Protein AF-A0A382SG41-F1 (afdb_monomer_lite)

Sequence (132 aa):
MASRDLCQLIDAFNSGELLRPAADTMNLVDLANAIAFLAGAGDLNLTSGARRLIDLIGPSTHLVFILADGFGMNLVEEMDNEAFIPTQLSMELQTVFPSTTSAALTTLATAKWPGTHAVLGWFLYLPVIDAV

Radius of gyration: 17.76 Å; chains: 1; bounding box: 43×42×51 Å

InterPro domains:
  IPR002591 Type I phosphodiesterase/nucleotide pyrophosphatase/phosphate transferase [PF01663] (63-121)
  IPR017850 Alkaline-phosphatase-like, core domain superfamily [G3DSA:3.40.720.10] (56-131)
  IPR017850 Alkaline-phosphatase-like, core domain superfamily [SSF53649] (59-130)

pLDDT: mean 93.2, std 6.32, range [55.59, 97.62]

Organism: NCBI:txid408172

Structure (mmCIF, N/CA/C/O backbone):
data_AF-A0A382SG41-F1
#
_entry.id   AF-A0A382SG41-F1
#
loop_
_atom_site.group_PDB
_atom_site.id
_atom_site.type_symbol
_atom_site.label_atom_id
_atom_site.label_alt_id
_atom_site.label_comp_id
_atom_site.label_asym_id
_atom_site.label_entity_id
_atom_site.label_seq_id
_atom_site.pdbx_PDB_ins_code
_atom_site.Cartn_x
_atom_site.Cartn_y
_atom_site.Cartn_z
_atom_site.occupancy
_atom_site.B_iso_or_equiv
_atom_site.auth_seq_id
_atom_site.auth_comp_id
_atom_site.auth_asym_id
_atom_site.auth_atom_id
_atom_site.pdbx_PDB_model_num
ATOM 1 N N . MET A 1 1 ? 23.746 11.575 -20.835 1.00 61.44 1 MET A N 1
ATOM 2 C CA . MET A 1 1 ? 22.333 11.767 -20.444 1.00 61.44 1 MET A CA 1
ATOM 3 C C . MET A 1 1 ? 21.991 10.876 -19.258 1.00 61.44 1 MET A C 1
ATOM 5 O O . MET A 1 1 ? 21.867 11.427 -18.180 1.00 61.44 1 MET A O 1
ATOM 9 N N . ALA A 1 2 ? 22.070 9.544 -19.383 1.00 67.56 2 ALA A N 1
ATOM 10 C CA . ALA A 1 2 ? 21.773 8.599 -18.292 1.00 67.56 2 ALA A CA 1
ATOM 11 C C . ALA A 1 2 ? 22.500 8.851 -16.949 1.00 67.56 2 ALA A C 1
ATOM 13 O O . ALA A 1 2 ? 21.912 8.652 -15.893 1.00 67.56 2 ALA A O 1
ATOM 14 N N . SER A 1 3 ? 23.757 9.323 -16.957 1.00 81.94 3 SER A N 1
ATOM 15 C CA . SER A 1 3 ? 24.466 9.634 -15.703 1.00 81.94 3 SER A CA 1
ATOM 16 C C . SER A 1 3 ? 23.905 10.862 -14.981 1.00 81.94 3 SER A C 1
ATOM 18 O O . SER A 1 3 ? 23.976 10.927 -13.763 1.00 81.94 3 SER A O 1
ATOM 20 N N . ARG A 1 4 ? 23.346 11.833 -15.718 1.00 91.06 4 ARG A N 1
ATOM 21 C CA . ARG A 1 4 ? 22.738 13.039 -15.144 1.00 91.06 4 ARG A CA 1
ATOM 22 C C . ARG A 1 4 ? 21.379 12.711 -14.537 1.00 91.06 4 ARG A C 1
ATOM 24 O O . ARG A 1 4 ? 21.124 13.132 -13.417 1.00 91.06 4 ARG A O 1
ATOM 31 N N . ASP A 1 5 ? 20.569 11.931 -15.248 1.00 93.56 5 ASP A N 1
ATOM 32 C CA . ASP A 1 5 ? 19.237 11.525 -14.787 1.00 93.56 5 ASP A CA 1
ATOM 33 C C . ASP A 1 5 ? 19.342 10.649 -13.529 1.00 93.56 5 ASP A C 1
ATOM 35 O O . ASP A 1 5 ? 18.590 10.830 -12.576 1.00 93.56 5 ASP A O 1
ATOM 39 N N . LEU A 1 6 ? 20.340 9.755 -13.477 1.00 94.12 6 LEU A N 1
ATOM 40 C CA . LEU A 1 6 ? 20.625 8.958 -12.284 1.00 94.12 6 LEU A CA 1
ATOM 41 C C . LEU A 1 6 ? 21.039 9.829 -11.091 1.00 94.12 6 LEU A C 1
ATOM 43 O O . LEU A 1 6 ? 20.528 9.614 -9.995 1.00 94.12 6 LEU A O 1
ATOM 47 N N . CYS A 1 7 ? 21.937 10.803 -11.284 1.00 95.69 7 CYS A N 1
ATOM 48 C CA . CYS A 1 7 ? 22.314 11.720 -10.205 1.00 95.69 7 CYS A CA 1
ATOM 49 C C . CYS A 1 7 ? 21.106 12.518 -9.709 1.00 95.69 7 CYS A C 1
ATOM 51 O O . CYS A 1 7 ? 20.873 12.550 -8.511 1.00 95.69 7 CYS A O 1
ATOM 53 N N . GLN A 1 8 ? 20.296 13.074 -10.616 1.00 95.62 8 GLN A N 1
ATOM 54 C CA . GLN A 1 8 ? 19.083 13.814 -10.252 1.00 95.62 8 GLN A CA 1
ATOM 55 C C . GLN A 1 8 ? 18.096 12.956 -9.456 1.00 95.62 8 GLN A C 1
ATOM 57 O O . GLN A 1 8 ? 17.573 13.409 -8.444 1.00 95.62 8 GLN A O 1
ATOM 62 N N . LEU A 1 9 ? 17.875 11.708 -9.873 1.00 94.00 9 LEU A N 1
ATOM 63 C CA . LEU A 1 9 ? 17.007 10.779 -9.153 1.00 94.00 9 LEU A CA 1
ATOM 64 C C . LEU A 1 9 ? 17.554 10.452 -7.756 1.00 94.00 9 LEU A C 1
ATOM 66 O O . LEU A 1 9 ? 16.802 10.407 -6.785 1.00 94.00 9 LEU A O 1
ATOM 70 N N . ILE A 1 10 ? 18.863 10.211 -7.645 1.00 95.25 10 ILE A N 1
ATOM 71 C CA . ILE A 1 10 ? 19.516 9.954 -6.358 1.00 95.25 10 ILE A CA 1
ATOM 72 C C . ILE A 1 10 ? 19.417 11.183 -5.451 1.00 95.25 10 ILE A C 1
ATOM 74 O O . ILE A 1 10 ? 19.080 11.028 -4.279 1.00 95.25 10 ILE A O 1
ATOM 78 N N . ASP A 1 11 ? 19.661 12.378 -5.984 1.00 96.50 11 ASP A N 1
ATOM 79 C CA . ASP A 1 11 ? 19.574 13.636 -5.246 1.00 96.50 11 ASP A CA 1
ATOM 80 C C . ASP A 1 11 ? 18.144 13.889 -4.754 1.00 96.50 11 ASP A C 1
ATOM 82 O O . ASP A 1 11 ? 17.970 14.233 -3.588 1.00 96.50 11 ASP A O 1
ATOM 86 N N . ALA A 1 12 ? 17.129 13.618 -5.580 1.00 95.75 12 ALA A N 1
ATOM 87 C CA . ALA A 1 12 ? 15.719 13.727 -5.200 1.00 95.75 12 ALA A CA 1
ATOM 88 C C . ALA A 1 12 ? 15.322 12.735 -4.089 1.00 95.75 12 ALA A C 1
ATOM 90 O O . ALA A 1 12 ? 14.544 13.069 -3.197 1.00 95.75 12 ALA A O 1
ATOM 91 N N . PHE A 1 13 ? 15.881 11.520 -4.087 1.00 95.06 13 PHE A N 1
ATOM 92 C CA . PHE A 1 13 ? 15.696 10.595 -2.964 1.00 95.06 13 PHE A CA 1
ATOM 93 C C . PHE A 1 13 ? 16.429 11.052 -1.699 1.00 95.06 13 PHE A C 1
ATOM 95 O O . PHE A 1 13 ? 15.935 10.841 -0.596 1.00 95.06 13 PHE A O 1
ATOM 102 N N . ASN A 1 14 ? 17.621 11.634 -1.841 1.00 95.31 14 ASN A N 1
ATOM 103 C CA . ASN A 1 14 ? 18.421 12.089 -0.706 1.00 95.31 14 ASN A CA 1
ATOM 104 C C . ASN A 1 14 ? 17.848 13.364 -0.069 1.00 95.31 14 ASN A C 1
ATOM 106 O O . ASN A 1 14 ? 17.999 13.554 1.135 1.00 95.31 14 ASN A O 1
ATOM 110 N N . SER A 1 15 ? 17.208 14.228 -0.862 1.00 95.50 15 SER A N 1
ATOM 111 C CA . SER A 1 15 ? 16.537 15.441 -0.385 1.00 95.50 15 SER A CA 1
ATOM 112 C C . SER A 1 15 ? 15.171 15.164 0.247 1.00 95.50 15 SER A C 1
ATOM 114 O O . SER A 1 15 ? 14.661 16.020 0.964 1.00 95.50 15 SER A O 1
ATOM 116 N N . GLY A 1 16 ? 14.583 13.993 -0.018 1.00 90.75 16 GLY A N 1
ATOM 117 C CA . GLY A 1 16 ? 13.219 13.650 0.386 1.00 90.75 16 GLY A CA 1
ATOM 118 C C . GLY A 1 16 ? 12.136 14.163 -0.568 1.00 90.75 16 GLY A C 1
ATOM 119 O O . GLY A 1 16 ? 10.960 13.950 -0.299 1.00 90.75 16 GLY A O 1
ATOM 120 N N . GLU A 1 17 ? 12.508 14.790 -1.691 1.00 92.19 17 GLU A N 1
ATOM 121 C CA . GLU A 1 17 ? 11.561 15.183 -2.748 1.00 92.19 17 GLU A CA 1
ATOM 122 C C . GLU A 1 17 ? 10.828 13.964 -3.323 1.00 92.19 17 GLU A C 1
ATOM 124 O O . GLU A 1 17 ? 9.636 14.022 -3.624 1.00 92.19 17 GLU A O 1
ATOM 129 N N . LEU A 1 18 ? 11.540 12.840 -3.450 1.00 92.25 18 LEU A N 1
ATOM 130 C CA . LEU A 1 18 ? 10.966 11.555 -3.820 1.00 92.25 18 LEU A CA 1
ATOM 131 C C . LEU A 1 18 ? 11.134 10.545 -2.690 1.00 92.25 18 LEU A C 1
ATOM 133 O O . LEU A 1 18 ? 12.189 10.436 -2.065 1.00 92.25 18 LEU A O 1
ATOM 137 N N . LEU A 1 19 ? 10.110 9.717 -2.504 1.00 91.69 19 LEU A N 1
ATOM 138 C CA . LEU A 1 19 ? 10.179 8.550 -1.635 1.00 91.69 19 LEU A CA 1
ATOM 139 C C . LEU A 1 19 ? 10.641 7.330 -2.431 1.00 91.69 19 LEU A C 1
ATOM 141 O O . LEU A 1 19 ? 10.127 7.033 -3.513 1.00 91.69 19 LEU A O 1
ATOM 145 N N . ARG A 1 20 ? 11.612 6.595 -1.883 1.00 92.19 20 ARG A N 1
ATOM 146 C CA . ARG A 1 20 ? 12.030 5.309 -2.449 1.00 92.19 20 ARG A CA 1
ATOM 147 C C . ARG A 1 20 ? 10.930 4.267 -2.223 1.00 92.19 20 ARG A C 1
ATOM 149 O O . ARG A 1 20 ? 10.381 4.221 -1.124 1.00 92.19 20 ARG A O 1
ATOM 156 N N . PRO A 1 21 ? 10.659 3.384 -3.200 1.00 91.50 21 PRO A N 1
ATOM 157 C CA . PRO A 1 21 ? 9.892 2.175 -2.938 1.00 91.50 21 PRO A CA 1
ATOM 158 C C . PRO A 1 21 ? 10.574 1.360 -1.840 1.00 91.50 21 PRO A C 1
ATOM 160 O O . PRO A 1 21 ? 11.761 1.047 -1.962 1.00 91.50 21 PRO A O 1
ATOM 163 N N . ALA A 1 22 ? 9.835 1.002 -0.796 1.00 90.06 22 ALA A N 1
ATOM 164 C CA . ALA A 1 22 ? 10.347 0.184 0.291 1.00 90.06 22 ALA A CA 1
ATOM 165 C C . ALA A 1 22 ? 9.322 -0.904 0.625 1.00 90.06 22 ALA A C 1
ATOM 167 O O . ALA A 1 22 ? 8.159 -0.627 0.902 1.00 90.06 22 ALA A O 1
ATOM 168 N N . ALA A 1 23 ? 9.741 -2.164 0.515 1.00 86.44 23 ALA A N 1
ATOM 169 C CA . ALA A 1 23 ? 8.879 -3.316 0.791 1.00 86.44 23 ALA A CA 1
ATOM 170 C C . ALA A 1 23 ? 8.914 -3.735 2.271 1.00 86.44 23 ALA A C 1
ATOM 172 O O . ALA A 1 23 ? 8.106 -4.548 2.709 1.00 86.44 23 ALA A O 1
ATOM 173 N N . ASP A 1 24 ? 9.883 -3.213 3.018 1.00 88.81 24 ASP A N 1
ATOM 174 C CA . ASP A 1 24 ? 10.129 -3.446 4.439 1.00 88.81 24 ASP A CA 1
ATOM 175 C C . ASP A 1 24 ? 9.468 -2.394 5.345 1.00 88.81 24 ASP A C 1
ATOM 177 O O . ASP A 1 24 ? 9.399 -2.580 6.562 1.00 88.81 24 ASP A O 1
ATOM 181 N N . THR A 1 25 ? 8.944 -1.313 4.766 1.00 92.31 25 THR A N 1
ATOM 182 C CA . THR A 1 25 ? 8.081 -0.351 5.454 1.00 92.31 25 THR A CA 1
ATOM 183 C C . THR A 1 25 ? 6.638 -0.841 5.454 1.00 92.31 25 THR A C 1
ATOM 185 O O . THR A 1 25 ? 6.229 -1.665 4.631 1.00 92.31 25 THR A O 1
ATOM 188 N N . MET A 1 26 ? 5.843 -0.338 6.399 1.00 94.62 26 MET A N 1
ATOM 189 C CA . MET A 1 26 ? 4.436 -0.706 6.456 1.00 94.62 26 MET A CA 1
ATOM 190 C C . MET A 1 26 ? 3.686 -0.136 5.258 1.00 94.62 26 MET A C 1
ATOM 192 O O . MET A 1 26 ? 3.823 1.048 4.938 1.00 94.62 26 MET A O 1
ATOM 196 N N . ASN A 1 27 ? 2.914 -0.987 4.590 1.00 95.81 27 ASN A N 1
ATOM 197 C CA . ASN A 1 27 ? 2.447 -0.681 3.246 1.00 95.81 27 ASN A CA 1
ATOM 198 C C . ASN A 1 27 ? 1.016 -1.152 2.953 1.00 95.81 27 ASN A C 1
ATOM 200 O O . ASN A 1 27 ? 0.322 -1.736 3.787 1.00 95.81 27 ASN A O 1
ATOM 204 N N . LEU A 1 28 ? 0.567 -0.887 1.726 1.00 96.12 28 LEU A N 1
ATOM 205 C CA . LEU A 1 28 ? -0.785 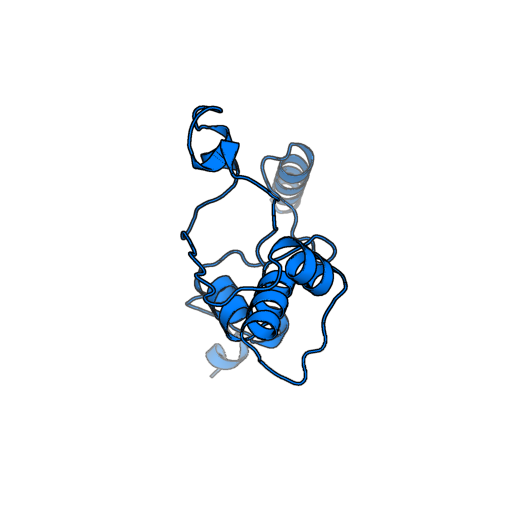-1.207 1.269 1.00 96.12 28 LEU A CA 1
ATOM 206 C C . LEU A 1 28 ? -1.095 -2.716 1.237 1.00 96.12 28 LEU A C 1
ATOM 208 O O . LEU A 1 28 ? -2.255 -3.095 1.385 1.00 96.12 28 LEU A O 1
ATOM 212 N N . VAL A 1 29 ? -0.083 -3.578 1.073 1.00 96.62 29 VAL A N 1
ATOM 213 C CA . VAL A 1 29 ? -0.256 -5.040 1.143 1.00 96.62 29 VAL A CA 1
ATOM 214 C C . VAL A 1 29 ? -0.546 -5.461 2.580 1.00 96.62 29 VAL A C 1
ATOM 216 O O . VAL A 1 29 ? -1.449 -6.268 2.806 1.00 96.62 29 VAL A O 1
ATOM 219 N N . ASP A 1 30 ? 0.164 -4.887 3.553 1.00 97.19 30 ASP A N 1
ATOM 220 C CA . ASP A 1 30 ? -0.109 -5.125 4.974 1.00 97.19 30 ASP A CA 1
ATOM 221 C C . ASP A 1 30 ? -1.526 -4.672 5.345 1.00 97.19 30 ASP A C 1
ATOM 223 O O . ASP A 1 30 ? -2.262 -5.421 5.988 1.00 97.19 30 ASP A O 1
ATOM 227 N N . LEU A 1 31 ? -1.931 -3.481 4.888 1.00 97.06 31 LEU A N 1
ATOM 228 C CA . LEU A 1 31 ? -3.268 -2.931 5.126 1.00 97.06 31 LEU A CA 1
ATOM 229 C C . LEU A 1 31 ? -4.370 -3.796 4.517 1.00 97.06 31 LEU A C 1
ATOM 231 O O . LEU A 1 31 ? -5.353 -4.095 5.192 1.00 97.06 31 LEU A O 1
ATOM 235 N N . ALA A 1 32 ? -4.199 -4.236 3.271 1.00 96.75 32 ALA A N 1
ATOM 236 C CA . ALA A 1 32 ? -5.157 -5.112 2.608 1.00 96.75 32 ALA A CA 1
ATOM 237 C C . ALA A 1 32 ? -5.330 -6.438 3.366 1.00 96.75 32 ALA A C 1
ATOM 239 O O . ALA A 1 32 ? -6.457 -6.873 3.602 1.00 96.75 32 ALA A O 1
ATOM 240 N N . ASN A 1 33 ? -4.224 -7.050 3.808 1.00 97.06 33 ASN A N 1
ATOM 241 C CA . ASN A 1 33 ? -4.262 -8.273 4.613 1.00 97.06 33 ASN A CA 1
ATOM 242 C C . ASN A 1 33 ? -4.920 -8.043 5.983 1.00 97.06 33 ASN A C 1
ATOM 244 O O . ASN A 1 33 ? -5.701 -8.882 6.433 1.00 97.06 33 ASN A O 1
ATOM 248 N N . ALA A 1 34 ? -4.645 -6.910 6.634 1.00 97.00 34 ALA A N 1
ATOM 249 C CA . ALA A 1 34 ? -5.249 -6.553 7.915 1.00 97.00 34 ALA A CA 1
ATOM 250 C C . ALA A 1 34 ? -6.768 -6.354 7.803 1.00 97.00 34 ALA A C 1
ATOM 252 O O . ALA A 1 34 ? -7.524 -6.938 8.578 1.00 97.00 34 ALA A O 1
ATOM 253 N N . ILE A 1 35 ? -7.224 -5.587 6.808 1.00 96.38 35 ILE A N 1
ATOM 254 C CA . ILE A 1 35 ? -8.652 -5.365 6.544 1.00 96.38 35 ILE A CA 1
ATOM 255 C C . ILE A 1 35 ? -9.343 -6.686 6.198 1.00 96.38 35 ILE A C 1
ATOM 257 O O . ILE A 1 35 ? -10.411 -6.965 6.738 1.00 96.38 35 ILE A O 1
ATOM 261 N N . ALA A 1 36 ? -8.737 -7.518 5.344 1.00 95.56 36 ALA A N 1
ATOM 262 C CA . ALA A 1 36 ? -9.296 -8.819 4.986 1.00 95.56 36 ALA A CA 1
ATOM 263 C C . ALA A 1 36 ? -9.474 -9.716 6.222 1.00 95.56 36 ALA A C 1
ATOM 265 O O . ALA A 1 36 ? -10.542 -10.304 6.403 1.00 95.56 36 ALA A O 1
ATOM 266 N N . PHE A 1 37 ? -8.471 -9.772 7.103 1.00 96.00 37 PHE A N 1
ATOM 267 C CA . PHE A 1 37 ? -8.556 -10.518 8.359 1.00 96.00 37 PHE A CA 1
ATOM 268 C C . PHE A 1 37 ? -9.672 -9.992 9.269 1.00 96.00 37 PHE A C 1
ATOM 270 O O . PHE A 1 37 ? -10.500 -10.770 9.739 1.00 96.00 37 PHE A O 1
ATOM 277 N N . LEU A 1 38 ? -9.729 -8.674 9.485 1.00 95.94 38 LEU A N 1
ATOM 278 C CA . LEU A 1 38 ? -10.750 -8.036 10.324 1.00 95.94 38 LEU A CA 1
ATOM 279 C C . LEU A 1 38 ? -12.166 -8.197 9.756 1.00 95.94 38 LEU A C 1
ATOM 281 O O . LEU A 1 38 ? -13.127 -8.281 10.516 1.00 95.94 38 LEU A O 1
ATOM 285 N N . ALA A 1 39 ? -12.296 -8.294 8.433 1.00 94.19 39 ALA A N 1
ATOM 286 C CA . ALA A 1 39 ? -13.551 -8.593 7.750 1.00 94.19 39 ALA A CA 1
ATOM 287 C C . ALA A 1 39 ? -13.945 -10.085 7.809 1.00 94.19 39 ALA A C 1
ATOM 289 O O . ALA A 1 39 ? -15.009 -10.455 7.312 1.00 94.19 39 ALA A O 1
ATOM 290 N N . GLY A 1 40 ? -13.116 -10.946 8.411 1.00 93.19 40 GLY A N 1
ATOM 291 C CA . GLY A 1 40 ? -13.399 -12.369 8.602 1.00 93.19 40 GLY A CA 1
ATOM 292 C C . GLY A 1 40 ? -12.926 -13.283 7.470 1.00 93.19 40 GLY A C 1
ATOM 293 O O . GLY A 1 40 ? -13.364 -14.433 7.404 1.00 93.19 40 GLY A O 1
ATOM 294 N N . ALA A 1 41 ? -12.042 -12.818 6.579 1.00 91.50 41 ALA A N 1
ATOM 295 C CA . ALA A 1 41 ? -11.411 -13.702 5.604 1.00 91.50 41 ALA A CA 1
ATOM 296 C C . ALA A 1 41 ? -10.489 -14.708 6.321 1.00 91.50 41 ALA A C 1
ATOM 298 O O . ALA A 1 41 ? -9.586 -14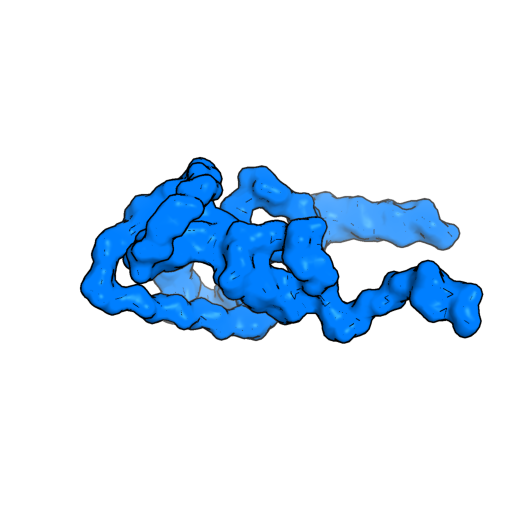.329 7.068 1.00 91.50 41 ALA A O 1
ATOM 299 N N . GLY A 1 42 ? -10.735 -16.001 6.101 1.00 80.69 42 GLY A N 1
ATOM 300 C CA . GLY A 1 42 ? -9.897 -17.080 6.623 1.00 80.69 42 GLY A CA 1
ATOM 301 C C . GLY A 1 42 ? -8.647 -17.328 5.773 1.00 80.69 42 GLY A C 1
ATOM 302 O O . GLY A 1 42 ? -8.603 -16.966 4.601 1.00 80.69 42 GLY A O 1
ATOM 303 N N . ASP A 1 43 ? -7.663 -18.002 6.376 1.00 79.81 43 ASP A N 1
ATOM 304 C CA . ASP A 1 43 ? -6.465 -18.549 5.715 1.00 79.81 43 ASP A CA 1
ATOM 305 C C . ASP A 1 43 ? -5.550 -17.498 5.044 1.00 79.81 43 ASP A C 1
ATOM 307 O O . ASP A 1 43 ? -5.179 -17.585 3.873 1.00 79.81 43 ASP A O 1
ATOM 311 N N . LEU A 1 44 ? -5.179 -16.468 5.815 1.00 85.38 44 LEU A N 1
ATOM 312 C CA . LEU A 1 44 ? -4.266 -15.406 5.385 1.00 85.38 44 LEU A CA 1
ATOM 313 C C . LEU A 1 44 ? -2.857 -15.603 5.954 1.00 85.38 44 LEU A C 1
ATOM 315 O O . LEU A 1 44 ? -2.663 -15.778 7.159 1.00 85.38 44 LEU A O 1
ATOM 319 N N . ASN A 1 45 ? -1.848 -15.464 5.094 1.00 83.81 45 ASN A N 1
ATOM 320 C CA . ASN A 1 45 ? -0.451 -15.381 5.515 1.00 83.81 45 ASN A CA 1
ATOM 321 C C . ASN A 1 45 ? -0.138 -13.965 6.017 1.00 83.81 45 ASN A C 1
ATOM 323 O O . ASN A 1 45 ? 0.401 -13.136 5.286 1.00 83.81 45 ASN A O 1
ATOM 327 N N . LEU A 1 46 ? -0.498 -13.686 7.272 1.00 92.69 46 LEU A N 1
ATOM 328 C CA . LEU A 1 46 ? -0.300 -12.370 7.878 1.00 92.69 46 LEU A CA 1
ATOM 329 C C . LEU A 1 46 ? 1.182 -12.074 8.132 1.00 92.69 46 LEU A C 1
ATOM 331 O O . LEU A 1 46 ? 1.853 -12.766 8.907 1.00 92.69 46 LEU A O 1
ATOM 335 N N . THR A 1 47 ? 1.660 -10.991 7.527 1.00 91.81 47 THR A N 1
ATOM 336 C CA . THR A 1 47 ? 2.951 -10.367 7.827 1.00 91.81 47 THR A CA 1
ATOM 337 C C . THR A 1 47 ? 2.943 -9.751 9.233 1.00 91.81 47 THR A C 1
ATOM 339 O O . THR A 1 47 ? 1.897 -9.567 9.863 1.00 91.81 47 THR A O 1
ATOM 342 N N . SER A 1 48 ? 4.121 -9.394 9.749 1.00 93.94 48 SER A N 1
ATOM 343 C CA . SER A 1 48 ? 4.230 -8.612 10.989 1.00 93.94 48 SER A CA 1
ATOM 344 C C . SER A 1 48 ? 3.564 -7.235 10.865 1.00 93.94 48 SER A C 1
ATOM 346 O O . SER A 1 48 ? 2.936 -6.785 11.822 1.00 93.94 48 SER A O 1
ATOM 348 N N . GLY A 1 49 ? 3.654 -6.600 9.690 1.00 95.00 49 GLY A N 1
ATOM 349 C CA . GLY A 1 49 ? 2.980 -5.337 9.385 1.00 95.00 49 GLY A CA 1
ATOM 350 C C . GLY A 1 49 ? 1.461 -5.457 9.487 1.00 95.00 49 GLY A C 1
ATOM 351 O O . GLY A 1 49 ? 0.836 -4.693 10.221 1.00 95.00 49 GLY A O 1
ATOM 352 N N . ALA A 1 50 ? 0.877 -6.480 8.853 1.00 96.06 50 ALA A N 1
ATOM 353 C CA . ALA A 1 50 ? -0.562 -6.727 8.907 1.00 96.06 50 ALA A CA 1
ATOM 354 C C . ALA A 1 50 ? -1.054 -6.966 10.343 1.00 96.06 50 ALA A C 1
ATOM 356 O O . ALA A 1 50 ? -2.071 -6.408 10.743 1.00 96.06 50 ALA A O 1
ATOM 357 N N . ARG A 1 51 ? -0.315 -7.737 11.155 1.00 96.44 51 ARG A N 1
ATOM 358 C CA . ARG A 1 51 ? -0.663 -7.951 12.576 1.00 96.44 51 ARG A CA 1
ATOM 359 C C . ARG A 1 51 ? -0.680 -6.650 13.372 1.00 96.44 51 ARG A C 1
ATOM 361 O O . ARG A 1 51 ? -1.621 -6.406 14.114 1.00 96.44 51 ARG A O 1
ATOM 368 N N . ARG A 1 52 ? 0.312 -5.784 13.162 1.00 97.00 52 ARG A N 1
ATOM 369 C CA . ARG A 1 52 ? 0.380 -4.486 13.842 1.00 97.00 52 ARG A CA 1
ATOM 370 C C . ARG A 1 52 ? -0.784 -3.565 13.452 1.00 97.00 52 ARG A C 1
ATOM 372 O O . ARG A 1 52 ? -1.269 -2.823 14.297 1.00 97.00 52 ARG A O 1
ATOM 379 N N . LEU A 1 53 ? -1.250 -3.640 12.203 1.00 97.12 53 LEU A N 1
ATOM 380 C CA . LEU A 1 53 ? -2.448 -2.930 11.740 1.00 97.12 53 LEU A CA 1
ATOM 381 C C . LEU A 1 53 ? -3.738 -3.506 12.323 1.00 97.12 53 LEU A C 1
ATOM 383 O O . LEU A 1 53 ? -4.618 -2.741 12.701 1.00 97.12 53 LEU A O 1
ATOM 387 N N . ILE A 1 54 ? -3.843 -4.832 12.432 1.00 97.06 54 ILE A N 1
ATOM 388 C CA . ILE A 1 54 ? -4.973 -5.495 13.097 1.00 97.06 54 ILE A CA 1
ATOM 389 C C . ILE A 1 54 ? -5.086 -5.011 14.545 1.00 97.06 54 ILE A C 1
ATOM 391 O O . ILE A 1 54 ? -6.173 -4.626 14.970 1.00 97.06 54 ILE A O 1
ATOM 395 N N . ASP A 1 55 ? -3.966 -4.971 15.269 1.00 97.06 55 ASP A N 1
ATOM 396 C CA . ASP A 1 55 ? -3.927 -4.496 16.654 1.00 97.06 55 ASP A CA 1
ATOM 397 C C . ASP A 1 55 ? -4.279 -3.003 16.765 1.00 97.06 55 ASP A C 1
ATOM 399 O O . ASP A 1 55 ? -4.971 -2.604 17.700 1.00 97.06 55 ASP A O 1
ATOM 403 N N . LEU A 1 56 ? -3.829 -2.179 15.808 1.00 96.94 56 LEU A N 1
ATOM 404 C CA . LEU A 1 56 ? -4.116 -0.742 15.775 1.00 96.94 56 LEU A CA 1
ATOM 405 C C . LEU A 1 56 ? -5.594 -0.441 15.486 1.00 96.94 56 LEU A C 1
ATOM 407 O O . LEU A 1 56 ? -6.174 0.423 16.137 1.00 96.94 56 LEU A O 1
ATOM 411 N N . ILE A 1 57 ? -6.190 -1.121 14.502 1.00 96.31 57 ILE A N 1
ATOM 412 C CA . ILE A 1 57 ? -7.597 -0.922 14.117 1.00 96.31 57 ILE A CA 1
ATOM 413 C C . ILE A 1 57 ? -8.525 -1.510 15.188 1.00 96.31 57 ILE A C 1
ATOM 415 O O . ILE A 1 57 ? -9.542 -0.908 15.534 1.00 96.31 57 ILE A O 1
ATOM 419 N N . GLY A 1 58 ? -8.163 -2.675 15.728 1.00 96.00 58 GLY A N 1
ATOM 420 C CA . GLY A 1 58 ? -8.916 -3.359 16.767 1.00 96.00 58 GLY A CA 1
ATOM 421 C C . GLY A 1 58 ? -10.224 -4.007 16.285 1.00 96.00 58 GLY A C 1
ATOM 422 O O . GLY A 1 58 ? -10.592 -3.948 15.107 1.00 96.00 58 GLY A O 1
ATOM 423 N N . PRO A 1 59 ? -10.942 -4.681 17.201 1.00 93.00 59 PRO A N 1
ATOM 424 C CA . PRO A 1 59 ? -12.212 -5.323 16.890 1.00 93.00 59 PRO A CA 1
ATOM 425 C C . PRO A 1 59 ? -13.307 -4.284 16.623 1.00 93.00 59 PRO A C 1
ATOM 427 O O . PRO A 1 59 ? -13.439 -3.299 17.348 1.00 93.00 59 PRO A O 1
ATOM 430 N N . SER A 1 60 ? -14.149 -4.537 15.621 1.00 94.06 60 SER A N 1
ATOM 431 C CA . SER A 1 60 ? -15.274 -3.663 15.278 1.00 94.06 60 SER A CA 1
ATOM 432 C C . SER A 1 60 ? -16.505 -4.466 14.860 1.00 94.06 60 SER A C 1
ATOM 434 O O . SER A 1 60 ? -16.396 -5.540 14.274 1.00 94.06 60 SER A O 1
ATOM 436 N N . THR A 1 61 ? -17.698 -3.942 15.159 1.00 95.06 61 THR A N 1
ATOM 437 C CA . THR A 1 61 ? -18.964 -4.487 14.631 1.00 95.06 61 THR A CA 1
ATOM 438 C C . THR A 1 61 ? -19.151 -4.115 13.160 1.00 95.06 61 THR A C 1
ATOM 440 O O . THR A 1 61 ? -19.697 -4.887 12.376 1.00 95.06 61 THR A O 1
ATOM 443 N N . HIS A 1 62 ? -18.695 -2.917 12.787 1.00 95.81 62 HIS A N 1
ATOM 444 C CA . HIS A 1 62 ? -18.742 -2.391 11.431 1.00 95.81 62 HIS A CA 1
ATOM 445 C C . HIS A 1 62 ? -17.392 -1.768 11.091 1.00 95.81 62 HIS A C 1
ATOM 447 O O . HIS A 1 62 ? -16.921 -0.891 11.815 1.00 95.81 62 HIS A O 1
ATOM 453 N N . LEU A 1 63 ? -16.808 -2.197 9.974 1.00 95.31 63 LEU A N 1
ATOM 454 C CA . LEU A 1 63 ? -15.561 -1.660 9.445 1.00 95.31 63 LEU A CA 1
ATOM 455 C C . LEU A 1 63 ? -15.866 -0.817 8.204 1.00 95.31 63 LEU A C 1
ATOM 457 O O . LEU A 1 63 ? -16.416 -1.324 7.226 1.00 95.31 63 LEU A O 1
ATOM 461 N N . VAL A 1 64 ? -15.506 0.466 8.245 1.00 96.31 64 VAL A N 1
ATOM 462 C CA . VAL A 1 64 ? -15.626 1.385 7.106 1.00 96.31 64 VAL A CA 1
ATOM 463 C C . VAL A 1 6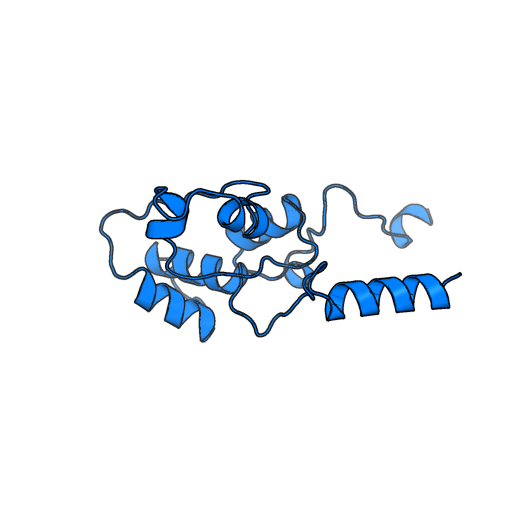4 ? -14.224 1.764 6.655 1.00 96.31 64 VAL A C 1
ATOM 465 O O . VAL A 1 64 ? -13.473 2.377 7.408 1.00 96.31 64 VAL A O 1
ATOM 468 N N . PHE A 1 65 ? -13.879 1.402 5.422 1.00 96.00 65 PHE A N 1
ATOM 469 C CA . PHE A 1 65 ? -12.614 1.769 4.797 1.00 96.00 65 PHE A CA 1
ATOM 470 C C . PHE A 1 65 ? -12.853 2.840 3.730 1.00 96.00 65 PHE A C 1
ATOM 472 O O . PHE A 1 65 ? -13.668 2.648 2.827 1.00 96.00 65 PHE A O 1
ATOM 479 N N . ILE A 1 66 ? -12.145 3.964 3.844 1.00 96.06 66 ILE A N 1
ATOM 480 C CA . ILE A 1 66 ? -12.201 5.082 2.898 1.00 96.06 66 ILE A CA 1
ATOM 481 C C . ILE A 1 66 ? -10.828 5.209 2.243 1.00 96.06 66 ILE A C 1
ATOM 483 O O . ILE A 1 66 ? -9.822 5.361 2.931 1.00 96.06 66 ILE A O 1
ATOM 487 N N . LEU A 1 67 ? -10.803 5.178 0.912 1.00 95.81 67 LEU A N 1
ATOM 488 C CA . LEU A 1 67 ? -9.617 5.452 0.110 1.00 95.81 67 LEU A CA 1
ATOM 489 C C . LEU A 1 67 ? -9.805 6.784 -0.619 1.00 95.81 67 LEU A C 1
ATOM 491 O O . LEU A 1 67 ? -10.750 6.934 -1.391 1.00 95.81 67 LEU A O 1
ATOM 495 N N . ALA A 1 68 ? -8.891 7.724 -0.396 1.00 95.81 68 ALA A N 1
ATOM 496 C CA . ALA A 1 68 ? -8.816 8.972 -1.146 1.00 95.81 68 ALA A CA 1
ATOM 497 C C . ALA A 1 68 ? -7.700 8.868 -2.198 1.00 95.81 68 ALA A C 1
ATOM 499 O O . ALA A 1 68 ? -6.531 8.695 -1.854 1.00 95.81 68 ALA A O 1
ATOM 500 N N . ASP A 1 69 ? -8.064 8.931 -3.481 1.00 94.81 69 ASP A N 1
ATOM 501 C CA . ASP A 1 69 ? -7.098 8.832 -4.582 1.00 94.81 69 ASP A CA 1
ATOM 502 C C . ASP A 1 69 ? -6.194 10.075 -4.628 1.00 94.81 69 ASP A C 1
ATOM 504 O O . ASP A 1 69 ? -6.665 11.201 -4.467 1.00 94.81 69 ASP A O 1
ATOM 508 N N . GLY A 1 70 ? -4.890 9.867 -4.814 1.00 93.69 70 GLY A N 1
ATOM 509 C CA . GLY A 1 70 ? -3.887 10.936 -4.826 1.00 93.69 70 GLY A CA 1
ATOM 510 C C . GLY A 1 70 ? -3.676 11.664 -3.489 1.00 93.69 70 GLY A C 1
ATOM 511 O O . GLY A 1 70 ? -3.018 12.702 -3.476 1.00 93.69 70 GLY A O 1
ATOM 512 N N . PHE A 1 71 ? -4.208 11.154 -2.371 1.00 95.00 71 PHE A N 1
ATOM 513 C CA . PHE A 1 71 ? -4.108 11.808 -1.063 1.00 95.00 71 PHE A CA 1
ATOM 514 C C . PHE A 1 71 ? -2.837 11.399 -0.297 1.00 95.00 71 PHE A C 1
ATOM 516 O O . PHE A 1 71 ? -2.849 10.458 0.497 1.00 95.00 71 PHE A O 1
ATOM 523 N N . GLY A 1 72 ? -1.723 12.080 -0.578 1.00 93.81 72 GLY A N 1
ATOM 524 C CA . GLY A 1 72 ? -0.428 11.865 0.080 1.00 93.81 72 GLY A CA 1
ATOM 525 C C . GLY A 1 72 ? -0.181 12.771 1.292 1.00 93.81 72 GLY A C 1
ATOM 526 O O . GLY A 1 72 ? -0.866 13.776 1.483 1.00 93.81 72 GLY A O 1
ATOM 527 N N . MET A 1 73 ? 0.844 12.442 2.088 1.00 94.62 73 MET A N 1
ATOM 528 C CA . MET A 1 73 ? 1.225 13.211 3.284 1.00 94.62 73 MET A CA 1
ATOM 529 C C . MET A 1 73 ? 1.637 14.6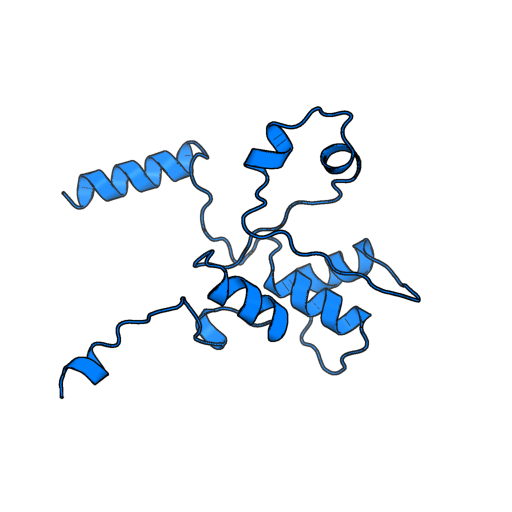51 2.984 1.00 94.62 73 MET A C 1
ATOM 531 O O . MET A 1 73 ? 1.364 15.525 3.794 1.00 94.62 73 MET A O 1
ATOM 535 N N . ASN A 1 74 ? 2.160 14.929 1.789 1.00 93.56 74 ASN A N 1
ATOM 536 C CA . ASN A 1 74 ? 2.443 16.292 1.344 1.00 93.56 74 ASN A CA 1
ATOM 537 C C . ASN A 1 74 ? 1.197 17.198 1.395 1.00 93.56 74 ASN A C 1
ATOM 539 O O . ASN A 1 74 ? 1.312 18.376 1.697 1.00 93.56 74 ASN A O 1
ATOM 543 N N . LEU A 1 75 ? -0.003 16.656 1.139 1.00 95.81 75 LEU A N 1
ATOM 544 C CA . LEU A 1 75 ? -1.248 17.419 1.265 1.00 95.81 75 LEU A CA 1
ATOM 545 C C . LEU A 1 75 ? -1.658 17.597 2.727 1.00 95.81 75 LEU A C 1
ATOM 547 O O . 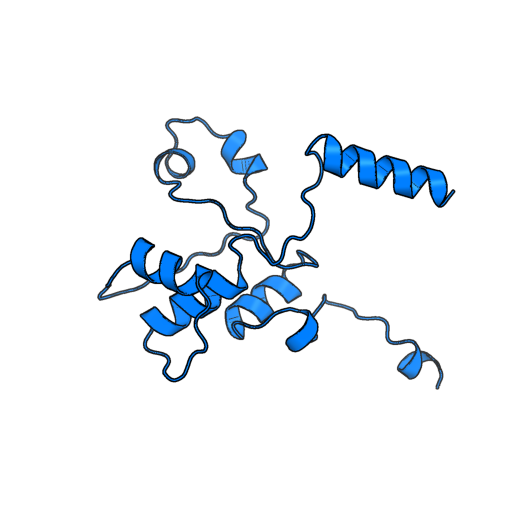LEU A 1 75 ? -2.239 18.620 3.062 1.00 95.81 75 LEU A O 1
ATOM 551 N N . VAL A 1 76 ? -1.389 16.605 3.583 1.00 96.44 76 VAL A N 1
ATOM 552 C CA . VAL A 1 76 ? -1.692 16.653 5.024 1.00 96.44 76 VAL A CA 1
ATOM 553 C C . VAL A 1 76 ? -0.801 17.677 5.727 1.00 96.44 76 VAL A C 1
ATOM 555 O O . VAL A 1 76 ? -1.291 18.430 6.561 1.00 96.44 76 VAL A O 1
ATOM 558 N N . GLU A 1 77 ? 0.477 17.741 5.358 1.00 95.06 77 GLU A N 1
ATOM 559 C CA . GLU A 1 77 ? 1.472 18.682 5.891 1.00 95.06 77 GLU A CA 1
ATOM 560 C C . GLU A 1 77 ? 1.174 20.147 5.534 1.00 95.06 77 GLU A C 1
ATOM 562 O O . GLU A 1 77 ? 1.593 21.056 6.248 1.00 95.06 77 GLU A O 1
ATOM 567 N N . GLU A 1 78 ? 0.430 20.386 4.452 1.00 96.62 78 GLU A N 1
ATOM 568 C CA . GLU A 1 78 ? -0.042 21.718 4.059 1.00 96.62 78 GLU A CA 1
ATOM 569 C C . GLU A 1 78 ? -1.330 22.146 4.792 1.00 96.62 78 GLU A C 1
ATOM 571 O O . GLU A 1 78 ? -1.738 23.308 4.693 1.00 96.62 78 GLU A O 1
ATOM 576 N N . MET A 1 79 ? -1.996 21.237 5.517 1.00 97.56 79 MET A N 1
ATOM 577 C CA . MET A 1 79 ? -3.218 21.550 6.266 1.00 97.56 79 MET A CA 1
ATOM 578 C C . MET A 1 79 ? -2.922 22.282 7.577 1.00 97.56 79 MET A C 1
ATOM 580 O O . MET A 1 79 ? -1.841 22.188 8.150 1.00 97.56 79 MET A O 1
ATOM 584 N N . ASP A 1 80 ? -3.936 22.975 8.099 1.00 97.56 80 ASP A N 1
ATOM 585 C CA . ASP A 1 80 ? -3.905 23.462 9.477 1.00 97.56 80 ASP A CA 1
ATOM 586 C C . ASP A 1 80 ? -3.755 22.273 10.444 1.00 97.56 80 ASP A C 1
ATOM 588 O O . ASP A 1 80 ? -4.505 21.298 10.356 1.00 97.56 80 ASP A O 1
ATOM 592 N N . ASN A 1 81 ? -2.809 22.359 11.381 1.00 95.44 81 ASN A N 1
ATOM 593 C CA . ASN A 1 81 ? -2.541 21.316 12.373 1.00 95.44 81 ASN A CA 1
ATOM 594 C C . ASN A 1 81 ? -3.748 21.031 13.283 1.00 95.44 81 ASN A C 1
ATOM 596 O O . ASN A 1 81 ? -3.819 19.951 13.869 1.00 95.44 81 ASN A O 1
ATOM 600 N N . GLU A 1 82 ? -4.689 21.972 13.404 1.00 97.06 82 GLU A N 1
ATOM 601 C CA . GLU A 1 82 ? -5.939 21.792 14.155 1.00 97.06 82 GLU A CA 1
ATOM 602 C C . GLU A 1 82 ? -7.082 21.208 13.300 1.00 97.06 82 GLU A C 1
ATOM 604 O O . GLU A 1 82 ? -8.169 20.925 13.813 1.00 97.06 82 GLU A O 1
ATOM 609 N N . ALA A 1 83 ? -6.862 20.986 11.999 1.00 97.50 83 ALA A N 1
ATOM 610 C CA . ALA A 1 83 ? -7.849 20.365 11.125 1.00 97.50 83 ALA A CA 1
ATOM 611 C C . ALA A 1 83 ? -8.096 18.887 11.483 1.00 97.50 83 ALA A C 1
ATOM 613 O O . ALA A 1 83 ? -7.302 18.206 12.136 1.00 97.50 83 ALA A O 1
ATOM 614 N N . PHE A 1 84 ? -9.223 18.354 11.006 1.00 96.81 84 PHE A N 1
ATOM 615 C CA . PHE A 1 84 ? -9.653 16.995 11.336 1.00 96.81 84 PHE A CA 1
ATOM 616 C C . PHE A 1 84 ? -8.635 15.912 10.930 1.00 96.81 84 PHE A C 1
ATOM 618 O O . PHE A 1 84 ? -8.380 15.008 11.710 1.00 96.81 84 PHE A O 1
ATOM 625 N N . ILE A 1 85 ? -8.032 15.981 9.737 1.00 96.12 85 ILE A N 1
ATOM 626 C CA . ILE A 1 85 ? -7.138 14.909 9.258 1.00 96.12 85 ILE A CA 1
ATOM 627 C C . ILE A 1 85 ? -5.822 14.850 10.058 1.00 96.12 85 ILE A C 1
ATOM 629 O O . ILE A 1 85 ? -5.541 13.779 10.600 1.00 96.12 85 ILE A O 1
ATOM 633 N N . PRO A 1 86 ? -5.040 15.944 10.206 1.00 96.94 86 PRO A N 1
ATOM 634 C CA . PRO A 1 86 ? -3.798 15.910 10.984 1.00 96.94 86 PRO A CA 1
ATOM 635 C C . PRO A 1 86 ? -4.014 15.483 12.441 1.00 96.94 86 PRO A C 1
ATOM 637 O O . PRO A 1 86 ? -3.244 14.685 12.970 1.00 96.94 86 PRO A O 1
ATOM 640 N N . THR A 1 87 ? -5.100 15.940 13.079 1.00 97.62 87 THR A N 1
ATOM 641 C CA . THR A 1 87 ? -5.398 15.596 14.483 1.00 97.62 87 THR A CA 1
ATOM 642 C C . THR A 1 87 ? -5.811 14.137 14.696 1.00 97.62 87 THR A C 1
ATOM 644 O O . THR A 1 87 ? -5.763 13.662 15.829 1.00 97.62 87 THR A O 1
ATOM 647 N N . GLN A 1 88 ? -6.225 13.422 13.644 1.00 96.50 88 GLN A N 1
ATOM 648 C CA . GLN A 1 88 ? -6.627 12.009 13.705 1.00 96.50 88 GLN A CA 1
ATOM 649 C C . GLN A 1 88 ? -5.598 11.056 13.063 1.00 96.50 88 GLN A C 1
ATOM 651 O O . GLN A 1 88 ? -5.833 9.844 12.998 1.00 96.50 88 GLN A O 1
ATOM 656 N N . LEU A 1 89 ? -4.453 11.563 12.592 1.00 96.44 89 LEU A N 1
ATOM 657 C CA . LEU A 1 89 ? -3.410 10.749 11.971 1.00 96.44 89 LEU A CA 1
ATOM 658 C C . LEU A 1 89 ? -2.787 9.795 12.998 1.00 96.44 89 LEU A C 1
ATOM 660 O O . LEU A 1 89 ? -2.093 10.207 13.922 1.00 96.44 89 LEU A O 1
ATOM 664 N N . SER A 1 90 ? -3.017 8.496 12.815 1.00 95.50 90 SER A N 1
ATOM 665 C CA . SER A 1 90 ? -2.455 7.463 13.697 1.00 95.50 90 SER A CA 1
ATOM 666 C C . SER A 1 90 ? -1.136 6.895 13.180 1.00 95.50 90 SER A C 1
ATOM 668 O O . SER A 1 90 ? -0.300 6.453 13.968 1.00 95.50 90 SER A O 1
ATOM 670 N N . MET A 1 91 ? -0.955 6.866 11.856 1.00 94.69 91 MET A N 1
ATOM 671 C CA . MET A 1 91 ? 0.250 6.352 11.217 1.00 94.69 91 MET A CA 1
ATOM 672 C C . MET A 1 91 ? 0.339 6.742 9.743 1.00 94.69 91 MET A C 1
ATOM 674 O O . MET A 1 91 ? -0.672 7.036 9.108 1.00 94.69 91 MET A O 1
ATOM 678 N N . GLU A 1 92 ? 1.537 6.592 9.190 1.00 95.00 92 GLU A N 1
ATOM 679 C CA . GLU A 1 92 ? 1.809 6.684 7.761 1.00 95.00 92 GLU A CA 1
ATOM 680 C C . GLU A 1 92 ? 2.082 5.297 7.173 1.00 95.00 92 GLU A C 1
ATOM 682 O O . GLU A 1 92 ? 2.681 4.431 7.819 1.00 95.00 92 GLU A O 1
ATOM 687 N N . LEU A 1 93 ? 1.648 5.098 5.931 1.00 95.25 93 LEU A N 1
ATOM 688 C CA . LEU A 1 93 ? 1.877 3.887 5.151 1.00 95.25 93 LEU A CA 1
ATOM 689 C C . LEU A 1 93 ? 2.489 4.266 3.808 1.00 95.25 93 LEU A C 1
ATOM 691 O O . LEU A 1 93 ? 2.146 5.300 3.233 1.00 95.25 93 LEU A O 1
ATOM 695 N N . GLN A 1 94 ? 3.334 3.396 3.263 1.00 94.94 94 GLN A N 1
ATOM 696 C CA . GLN A 1 94 ? 3.791 3.534 1.885 1.00 94.94 94 GLN A CA 1
ATOM 697 C C . GLN A 1 94 ? 2.916 2.715 0.936 1.00 94.94 94 GLN A C 1
ATOM 699 O O . GLN A 1 94 ? 2.609 1.544 1.164 1.00 94.94 94 GLN A O 1
ATOM 704 N N . THR A 1 95 ? 2.488 3.334 -0.159 1.00 95.44 95 THR A N 1
ATOM 705 C CA . THR A 1 95 ? 1.799 2.595 -1.220 1.00 95.44 95 THR A CA 1
ATOM 706 C C . THR A 1 95 ? 2.768 1.662 -1.954 1.00 95.44 95 THR A C 1
ATOM 708 O O . THR A 1 95 ? 3.988 1.741 -1.804 1.00 95.44 95 THR A O 1
ATOM 711 N N . VAL A 1 96 ? 2.223 0.755 -2.758 1.00 96.19 96 VAL A N 1
ATOM 712 C CA . VAL A 1 96 ? 3.020 -0.127 -3.615 1.00 96.19 96 VAL A CA 1
ATOM 713 C C . VAL A 1 96 ? 3.677 0.639 -4.763 1.00 96.19 96 VAL A C 1
ATOM 715 O O . VAL A 1 96 ? 3.240 1.724 -5.142 1.00 96.19 96 VAL A O 1
ATOM 718 N N . PHE A 1 97 ? 4.705 0.040 -5.366 1.00 94.94 97 PHE A N 1
ATOM 719 C CA . PHE A 1 97 ? 5.306 0.544 -6.596 1.00 94.94 97 PHE A CA 1
ATOM 720 C C . PHE A 1 97 ? 4.952 -0.353 -7.798 1.00 94.94 97 PHE A C 1
ATOM 722 O O . PHE A 1 97 ? 5.067 -1.577 -7.690 1.00 94.94 97 PHE A O 1
ATOM 729 N N . PRO A 1 98 ? 4.575 0.222 -8.954 1.00 94.38 98 PRO A N 1
ATOM 730 C CA . PRO A 1 98 ? 4.381 1.654 -9.196 1.00 94.38 98 PRO A CA 1
ATOM 731 C C . PRO A 1 98 ? 3.152 2.193 -8.448 1.00 94.38 98 PRO A C 1
ATOM 733 O O . PRO A 1 98 ? 2.162 1.483 -8.288 1.00 94.38 98 PRO A O 1
ATOM 736 N N . SER A 1 99 ? 3.201 3.453 -8.011 1.00 94.44 99 SER A N 1
ATOM 737 C CA . SER A 1 99 ? 2.136 4.112 -7.236 1.00 94.44 99 SER A CA 1
ATOM 738 C C . SER A 1 99 ? 0.953 4.562 -8.109 1.00 94.44 99 SER A C 1
ATOM 740 O O . SER A 1 99 ? 0.425 5.660 -7.954 1.00 94.44 99 SER A O 1
ATOM 742 N N . THR A 1 100 ? 0.543 3.724 -9.065 1.00 94.75 100 THR A N 1
ATOM 743 C CA . THR A 1 100 ? -0.609 3.989 -9.938 1.00 94.75 100 THR A CA 1
ATOM 744 C C . THR A 1 100 ? -1.904 3.524 -9.278 1.00 94.75 100 THR A C 1
ATOM 746 O O . THR A 1 100 ? -1.917 2.522 -8.559 1.00 94.75 100 THR A O 1
ATOM 749 N N . THR A 1 101 ? -3.021 4.191 -9.586 1.00 95.44 101 THR A N 1
ATOM 750 C CA . THR A 1 101 ? -4.356 3.801 -9.102 1.00 95.44 101 THR A CA 1
ATOM 751 C C . THR A 1 101 ? -4.663 2.330 -9.410 1.00 95.44 101 THR A C 1
ATOM 753 O O . THR A 1 101 ? -5.129 1.601 -8.538 1.00 95.44 101 THR A O 1
ATOM 756 N N . SER A 1 102 ? -4.336 1.844 -10.617 1.00 95.81 102 SER 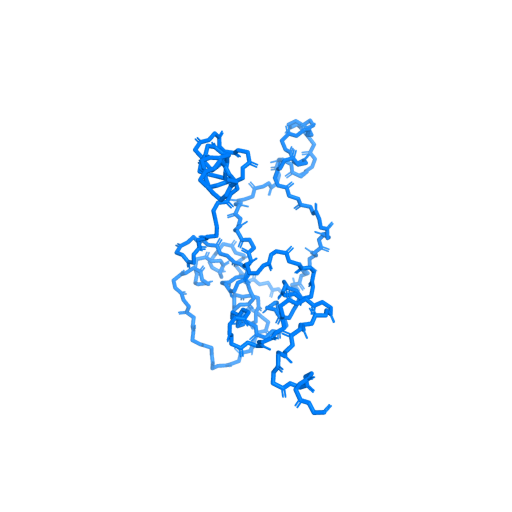A N 1
ATOM 757 C CA . SER A 1 102 ? -4.566 0.446 -11.014 1.00 95.81 102 SER A CA 1
ATOM 758 C C . SER A 1 102 ? -3.781 -0.547 -10.153 1.00 95.81 102 SER A C 1
ATOM 760 O O . SER A 1 102 ? -4.342 -1.555 -9.719 1.00 95.81 102 SER A O 1
ATOM 762 N N . ALA A 1 103 ? -2.499 -0.273 -9.889 1.00 96.81 103 ALA A N 1
ATOM 763 C CA . ALA A 1 103 ? -1.667 -1.150 -9.071 1.00 96.81 103 ALA A CA 1
ATOM 764 C C . ALA A 1 103 ? -2.123 -1.141 -7.604 1.00 96.81 103 ALA A C 1
ATOM 766 O O . ALA A 1 103 ? -2.310 -2.207 -7.015 1.00 96.81 103 ALA A O 1
ATOM 767 N N . ALA A 1 104 ? -2.387 0.044 -7.043 1.00 96.88 104 ALA A N 1
ATOM 768 C CA . ALA A 1 104 ? -2.830 0.212 -5.661 1.00 96.88 104 ALA A CA 1
ATOM 769 C C . ALA A 1 104 ? -4.200 -0.435 -5.392 1.00 96.88 104 ALA A C 1
ATOM 771 O O . ALA A 1 104 ? -4.348 -1.191 -4.431 1.00 96.88 104 ALA A O 1
ATOM 772 N N . LEU A 1 105 ? -5.191 -0.212 -6.262 1.00 97.38 105 LEU A N 1
ATOM 773 C CA . LEU A 1 105 ? -6.516 -0.825 -6.117 1.00 97.38 105 LEU A CA 1
ATOM 774 C C . LEU A 1 105 ? -6.470 -2.343 -6.282 1.00 97.38 105 LEU A C 1
ATOM 776 O O . LEU A 1 105 ? -7.114 -3.061 -5.519 1.00 97.38 105 LEU A O 1
ATOM 780 N N . THR A 1 106 ? -5.687 -2.850 -7.238 1.00 97.31 106 THR A N 1
ATOM 781 C CA . THR A 1 106 ? -5.538 -4.304 -7.402 1.00 97.31 106 THR A CA 1
ATOM 782 C C . THR A 1 106 ? -4.825 -4.917 -6.197 1.00 97.31 106 THR A C 1
ATOM 784 O O . THR A 1 106 ? -5.200 -6.002 -5.752 1.00 97.31 106 THR A O 1
ATOM 787 N N . THR A 1 107 ? -3.855 -4.209 -5.611 1.00 97.44 107 THR A N 1
ATOM 788 C CA . THR A 1 107 ? -3.215 -4.615 -4.354 1.00 97.44 107 THR A CA 1
ATOM 789 C C . THR A 1 107 ? -4.240 -4.694 -3.226 1.00 97.44 107 THR A C 1
ATOM 791 O O . THR A 1 107 ? -4.330 -5.729 -2.572 1.00 97.44 107 THR A O 1
ATOM 794 N N . LEU A 1 108 ? -5.058 -3.655 -3.029 1.00 96.75 108 LEU A N 1
ATOM 795 C CA . LEU A 1 108 ? -6.110 -3.647 -2.006 1.00 96.75 108 LEU A CA 1
ATOM 796 C C . LEU A 1 108 ? -7.121 -4.785 -2.200 1.00 96.75 108 LEU A C 1
ATOM 798 O O . LEU A 1 108 ? -7.508 -5.434 -1.234 1.00 96.75 108 LEU A O 1
ATOM 802 N N . ALA A 1 109 ? -7.506 -5.067 -3.446 1.00 95.75 109 ALA A N 1
ATOM 803 C CA . ALA A 1 109 ? -8.468 -6.118 -3.768 1.00 95.75 109 ALA A CA 1
ATOM 804 C C . ALA A 1 109 ? -7.911 -7.542 -3.604 1.00 95.75 109 ALA A C 1
ATOM 806 O O . ALA A 1 109 ? -8.671 -8.477 -3.363 1.00 95.75 109 ALA A O 1
ATOM 807 N N . THR A 1 110 ? -6.600 -7.732 -3.777 1.00 95.31 110 THR A N 1
ATOM 808 C CA . THR A 1 110 ? -5.979 -9.069 -3.809 1.00 95.31 110 THR A CA 1
ATOM 809 C C . THR A 1 110 ? -5.083 -9.367 -2.616 1.00 95.31 110 THR A C 1
ATOM 811 O O . THR A 1 110 ? -4.661 -10.513 -2.459 1.00 95.31 110 THR A O 1
ATOM 814 N N . ALA A 1 111 ? -4.768 -8.350 -1.813 1.00 95.69 111 ALA A N 1
ATOM 815 C CA . ALA A 1 111 ? -3.778 -8.384 -0.744 1.00 95.69 111 ALA A CA 1
ATOM 816 C C . ALA A 1 111 ? -2.399 -8.910 -1.200 1.00 95.69 111 ALA A C 1
ATOM 818 O O . ALA A 1 111 ? -1.669 -9.546 -0.436 1.00 95.69 111 ALA A O 1
ATOM 819 N N . LYS A 1 112 ? -2.046 -8.664 -2.470 1.00 95.56 112 LYS A N 1
ATOM 820 C CA . LYS A 1 112 ? -0.811 -9.126 -3.120 1.00 95.56 112 LYS A CA 1
ATOM 821 C C . LYS A 1 112 ? -0.026 -7.955 -3.698 1.00 95.56 112 LYS A C 1
ATOM 823 O O . LYS A 1 112 ? -0.593 -6.932 -4.051 1.00 95.56 112 LYS A O 1
ATOM 828 N N . TRP A 1 113 ? 1.277 -8.154 -3.858 1.00 96.25 113 TRP A N 1
ATOM 829 C CA . TRP A 1 113 ? 2.167 -7.198 -4.512 1.00 96.25 113 TRP A CA 1
ATOM 830 C C . TRP A 1 113 ? 1.877 -7.052 -6.018 1.00 96.25 113 TRP A C 1
ATOM 832 O O . TRP A 1 113 ? 1.490 -8.044 -6.652 1.00 96.25 113 TRP A O 1
ATOM 842 N N . PRO A 1 114 ? 2.190 -5.892 -6.634 1.00 96.62 114 PRO A N 1
ATOM 843 C CA . PRO A 1 114 ? 2.091 -5.702 -8.082 1.00 96.62 114 PRO A CA 1
ATOM 844 C C . PRO A 1 114 ? 2.856 -6.723 -8.913 1.00 96.62 114 PRO A C 1
ATOM 846 O O . PRO A 1 114 ? 2.345 -7.193 -9.928 1.00 96.62 114 PRO A O 1
ATOM 849 N N . GLY A 1 115 ? 4.030 -7.155 -8.444 1.00 94.69 115 GLY A N 1
ATOM 850 C CA . GLY A 1 115 ? 4.793 -8.233 -9.082 1.00 94.69 115 GLY A CA 1
ATOM 851 C C . GLY A 1 115 ? 4.072 -9.589 -9.102 1.00 94.69 115 GLY A C 1
ATOM 852 O O . GLY A 1 115 ? 4.406 -10.438 -9.920 1.00 94.69 115 GLY A O 1
ATOM 853 N N . THR A 1 116 ? 3.068 -9.789 -8.244 1.00 95.81 116 THR A N 1
ATOM 854 C CA . THR A 1 116 ? 2.291 -11.033 -8.149 1.00 95.81 116 THR A CA 1
ATOM 855 C C . THR A 1 116 ? 0.980 -10.953 -8.925 1.00 95.81 116 THR A C 1
ATOM 857 O O . THR A 1 116 ? 0.610 -11.917 -9.589 1.00 95.81 116 THR A O 1
ATOM 860 N N . HIS A 1 117 ? 0.250 -9.836 -8.836 1.00 95.81 117 HIS A N 1
ATOM 861 C CA . HIS A 1 117 ? -1.025 -9.675 -9.551 1.00 95.81 117 HIS A CA 1
ATOM 862 C C . HIS A 1 117 ? -0.865 -9.105 -10.974 1.00 95.81 117 HIS A C 1
ATOM 864 O O . HIS A 1 117 ? -1.845 -9.042 -11.707 1.00 95.81 117 HIS A O 1
ATOM 870 N N . ALA A 1 118 ? 0.346 -8.690 -11.365 1.00 94.62 118 ALA A N 1
ATOM 871 C CA . ALA A 1 118 ? 0.739 -8.253 -12.713 1.00 94.62 118 ALA A CA 1
ATOM 872 C C . ALA A 1 118 ? -0.024 -7.042 -13.298 1.00 94.62 118 ALA A C 1
ATOM 874 O O . ALA A 1 118 ? 0.108 -6.731 -14.480 1.00 94.62 118 ALA A O 1
ATOM 875 N N . VAL A 1 119 ? -0.775 -6.309 -12.473 1.00 95.12 119 VAL A N 1
ATOM 876 C CA . VAL A 1 119 ? -1.459 -5.065 -12.870 1.00 95.12 119 VAL A CA 1
ATOM 877 C C . VAL A 1 119 ? -0.582 -3.890 -12.458 1.00 95.12 119 VAL A C 1
ATOM 879 O O . VAL A 1 119 ? -0.609 -3.465 -11.308 1.00 95.12 119 VAL A O 1
ATOM 882 N N . LEU A 1 120 ? 0.231 -3.390 -13.387 1.00 93.12 120 LEU A N 1
ATOM 883 C CA . LEU A 1 120 ? 1.196 -2.310 -13.121 1.00 93.12 120 LEU A CA 1
ATOM 884 C C . LEU A 1 120 ? 0.667 -0.920 -13.526 1.00 93.12 120 LEU A C 1
ATOM 886 O O . LEU A 1 120 ? 1.154 0.105 -13.054 1.00 93.12 120 LEU A O 1
ATOM 890 N N . GLY A 1 121 ? -0.349 -0.874 -14.385 1.00 90.75 121 GLY A N 1
ATOM 891 C CA . GLY A 1 121 ? -0.963 0.350 -14.890 1.00 90.75 121 GLY A CA 1
ATOM 892 C C . GLY A 1 121 ? -2.064 0.034 -15.899 1.00 90.75 121 GLY A C 1
ATOM 893 O O . GLY A 1 121 ? -2.377 -1.132 -16.135 1.00 90.75 121 GLY A O 1
ATOM 894 N N . TRP A 1 122 ? -2.635 1.074 -16.507 1.00 87.31 122 TRP A N 1
ATOM 895 C CA . TRP A 1 122 ? -3.667 0.937 -17.544 1.00 87.31 122 TRP A CA 1
ATOM 896 C C . TRP A 1 122 ? -3.154 0.266 -18.817 1.00 87.31 122 TRP A C 1
ATOM 898 O O . TRP A 1 122 ? -3.868 -0.513 -19.441 1.00 87.31 122 TRP A O 1
ATOM 908 N N . PHE A 1 123 ? -1.909 0.563 -19.184 1.00 88.31 123 PHE A N 1
ATOM 909 C CA . PHE A 1 123 ? -1.263 0.026 -20.370 1.00 88.31 123 PHE A CA 1
ATOM 910 C C . PHE A 1 123 ? 0.072 -0.585 -19.974 1.00 88.31 123 PHE A C 1
ATOM 912 O O . PHE A 1 123 ? 0.872 0.043 -19.280 1.00 88.31 123 PHE A O 1
ATOM 919 N N . LEU A 1 124 ? 0.306 -1.809 -20.434 1.00 86.62 124 LEU A N 1
ATOM 920 C CA . LEU A 1 124 ? 1.579 -2.494 -20.294 1.00 86.62 124 LEU A CA 1
ATOM 921 C C . LEU A 1 124 ? 2.068 -2.859 -21.688 1.00 86.62 124 LEU A C 1
ATOM 923 O O . LEU A 1 124 ? 1.418 -3.623 -22.400 1.00 86.62 124 LEU A O 1
ATOM 927 N N . TYR A 1 125 ? 3.213 -2.308 -22.075 1.00 87.94 125 TYR A N 1
ATOM 928 C CA . TYR A 1 125 ? 3.871 -2.729 -23.299 1.00 87.94 125 TYR A CA 1
ATOM 929 C C . TYR A 1 125 ? 4.564 -4.070 -23.062 1.00 87.94 125 TYR A C 1
ATOM 931 O O . TYR A 1 125 ? 5.413 -4.199 -22.178 1.00 87.94 125 TYR A O 1
ATOM 939 N N . LEU A 1 126 ? 4.191 -5.065 -23.862 1.00 88.81 126 LEU A N 1
ATOM 940 C CA . LEU A 1 126 ? 4.776 -6.396 -23.842 1.00 88.81 126 LEU A CA 1
ATOM 941 C C . LEU A 1 126 ? 5.479 -6.622 -25.184 1.00 88.81 126 LEU A C 1
ATOM 943 O O . LEU A 1 126 ? 4.799 -6.939 -26.159 1.00 88.81 126 LEU A O 1
ATOM 947 N N . PRO A 1 127 ? 6.822 -6.502 -25.247 1.00 89.62 127 PRO A N 1
ATOM 948 C CA . PRO A 1 127 ? 7.568 -6.629 -26.501 1.00 89.62 127 PRO A CA 1
ATOM 949 C C . PRO A 1 127 ? 7.281 -7.932 -27.257 1.00 89.62 127 PRO A C 1
ATOM 951 O O . PRO A 1 127 ? 7.314 -7.967 -28.477 1.00 89.62 127 PRO A O 1
ATOM 954 N N . VAL A 1 128 ? 6.974 -9.009 -26.528 1.00 91.75 128 VAL A N 1
ATOM 955 C CA . VAL A 1 128 ? 6.642 -10.322 -27.101 1.00 91.75 128 VAL A CA 1
ATOM 956 C C . VAL A 1 128 ? 5.324 -10.332 -27.887 1.00 91.75 128 VAL A C 1
ATOM 958 O O . VAL A 1 128 ? 5.155 -11.175 -28.758 1.00 91.75 128 VAL A O 1
ATOM 961 N N . ILE A 1 129 ? 4.396 -9.417 -27.588 1.00 87.25 129 ILE A N 1
ATOM 962 C CA . ILE A 1 129 ? 3.103 -9.307 -28.281 1.00 87.25 129 ILE A CA 1
ATOM 963 C C . ILE A 1 129 ? 3.230 -8.431 -29.532 1.00 87.25 129 ILE A C 1
ATOM 965 O O . ILE A 1 129 ? 2.566 -8.698 -30.524 1.00 87.25 129 ILE A O 1
ATOM 969 N N . ASP A 1 130 ? 4.102 -7.422 -29.498 1.00 84.56 130 ASP A N 1
ATOM 970 C CA . ASP A 1 130 ? 4.352 -6.507 -30.624 1.00 84.56 130 ASP A CA 1
ATOM 971 C C . ASP A 1 130 ? 5.294 -7.100 -31.691 1.00 84.56 130 ASP A C 1
ATOM 973 O O . ASP A 1 130 ? 5.469 -6.548 -32.770 1.00 84.56 130 ASP A O 1
ATOM 977 N N . ALA A 1 131 ? 5.916 -8.245 -31.401 1.00 72.00 131 ALA A N 1
ATOM 978 C CA . ALA A 1 131 ? 6.816 -8.948 -32.314 1.00 72.00 131 ALA A CA 1
ATOM 979 C C . ALA A 1 131 ? 6.095 -9.840 -33.353 1.00 72.00 131 ALA A C 1
ATOM 981 O O . ALA A 1 131 ? 6.766 -10.641 -34.011 1.00 72.00 131 ALA A O 1
ATOM 982 N N . VAL A 1 132 ? 4.761 -9.744 -33.469 1.00 55.59 132 VAL A N 1
ATOM 983 C CA . VAL A 1 132 ? 3.910 -10.564 -34.358 1.00 55.59 132 VAL A CA 1
ATOM 984 C C . VAL A 1 132 ? 3.441 -9.773 -35.572 1.00 55.59 132 VAL A C 1
ATOM 986 O O . VAL A 1 132 ? 2.902 -8.664 -35.381 1.00 55.59 132 VAL A O 1
#

Secondary structure (DSSP, 8-state):
-HHHHHHHHHHHHHHTSSPPP-SSS-BHHHHHHHHHHHTT--S----HHHHHHHHHH---SS------TT--HHHHHTS-TTSHHHHH-----BPPSS--HHHHHHHHHHTS-HHHH---SS----HHHHT-

Foldseek 3Di:
DVVVVVVVVVVCCVVVVDPDADPPFQELLLVLLLVCVLVPNPDDPHDPSVVVVVVVVDHDPDDDDDDDPPDDVVVVVPDDCPDDDNVPDPDDHYYAPPPEPQQSVVCSVPSDHCVVSVRRDPDDDDVVVVVD